Protein AF-A0A7C5SDS3-F1 (afdb_monomer_lite)

Foldseek 3Di:
DPPVALFWDWDDDDFWIKIKGKHWDPDFDPDPAAQEFEWEDEWVVQVPDQDDDDVSGDDDDDPVRVVLSVVQCVVVRVVDDPPNGTNMYMYIYTPHDPPPDDCSVVSNVRSVRRVVSGD

Structure (mmCIF, N/CA/C/O backbone):
data_AF-A0A7C5SDS3-F1
#
_entry.id   AF-A0A7C5SDS3-F1
#
loop_
_atom_site.group_PDB
_atom_site.id
_atom_site.type_symbol
_atom_site.label_atom_id
_atom_site.label_alt_id
_atom_site.label_comp_id
_atom_site.label_asym_id
_atom_site.label_entity_id
_atom_site.label_seq_id
_atom_site.pdbx_PDB_ins_code
_atom_site.Cartn_x
_atom_site.Cartn_y
_atom_site.Cartn_z
_atom_site.occupancy
_atom_site.B_iso_or_equiv
_atom_site.auth_seq_id
_atom_site.auth_comp_id
_atom_site.auth_asym_id
_atom_site.auth_atom_id
_atom_site.pdbx_PDB_model_num
ATOM 1 N N . MET A 1 1 ? -13.277 6.550 -6.028 1.00 84.12 1 MET A N 1
ATOM 2 C CA . MET A 1 1 ? -12.476 7.738 -5.631 1.00 84.12 1 MET A CA 1
ATOM 3 C C . MET A 1 1 ? -11.184 7.737 -6.446 1.00 84.12 1 MET A C 1
ATOM 5 O O . MET A 1 1 ? -10.975 6.758 -7.142 1.00 84.12 1 MET A O 1
ATOM 9 N N . ALA A 1 2 ? -10.374 8.805 -6.411 1.00 94.31 2 ALA A N 1
ATOM 10 C CA . ALA A 1 2 ? -9.062 8.865 -7.084 1.00 94.31 2 ALA A CA 1
ATOM 11 C C . ALA A 1 2 ? -9.071 8.510 -8.592 1.00 94.31 2 ALA A C 1
ATOM 13 O O . ALA A 1 2 ? -8.246 7.741 -9.060 1.00 94.31 2 ALA A O 1
ATOM 14 N N . ARG A 1 3 ? -9.994 9.100 -9.368 1.00 94.25 3 ARG A N 1
ATOM 15 C CA . ARG A 1 3 ? -10.203 8.797 -10.806 1.00 94.25 3 ARG A CA 1
ATOM 16 C C . ARG A 1 3 ? -9.030 9.148 -11.739 1.00 94.25 3 ARG A C 1
ATOM 18 O O . ARG A 1 3 ? -9.141 8.926 -12.934 1.00 94.25 3 ARG A O 1
ATOM 25 N N . GLN A 1 4 ? -7.981 9.776 -11.216 1.00 95.69 4 GLN A N 1
ATOM 26 C CA . GLN A 1 4 ? -6.782 10.141 -11.977 1.00 95.69 4 GLN A CA 1
ATOM 27 C C . GLN A 1 4 ? -5.639 9.134 -11.811 1.00 95.69 4 GLN A C 1
ATOM 29 O O . GLN A 1 4 ? -4.643 9.259 -12.510 1.00 95.69 4 GLN A O 1
ATOM 34 N N . ALA A 1 5 ? -5.759 8.177 -10.887 1.00 97.00 5 ALA A N 1
ATOM 35 C CA . ALA A 1 5 ? -4.838 7.050 -10.830 1.00 97.00 5 ALA A CA 1
ATOM 36 C C . ALA A 1 5 ? -5.259 6.003 -11.869 1.00 97.00 5 ALA A C 1
ATOM 38 O O . ALA A 1 5 ? -6.460 5.795 -12.056 1.00 97.00 5 ALA A O 1
ATOM 39 N N . SER A 1 6 ? -4.287 5.333 -12.487 1.00 96.75 6 SER A N 1
ATOM 40 C CA . SER A 1 6 ? -4.501 4.230 -13.427 1.00 96.75 6 SER A CA 1
ATOM 41 C C . SER A 1 6 ? -5.320 3.115 -12.782 1.00 96.75 6 SER A C 1
ATOM 43 O O . SER A 1 6 ? -6.271 2.625 -13.373 1.00 96.75 6 SER A O 1
ATOM 45 N N . GLY A 1 7 ? -5.019 2.762 -11.529 1.00 97.38 7 GLY A N 1
ATOM 46 C CA . GLY A 1 7 ? -5.819 1.826 -10.744 1.00 97.38 7 GLY A CA 1
ATOM 47 C C . GLY A 1 7 ? -6.233 2.429 -9.409 1.00 97.38 7 GLY A C 1
ATOM 48 O O . GLY A 1 7 ? -5.399 2.949 -8.669 1.00 97.38 7 GLY A O 1
ATOM 49 N N . ALA A 1 8 ? -7.515 2.352 -9.052 1.00 97.81 8 ALA A N 1
ATOM 50 C CA . ALA A 1 8 ? -7.983 2.800 -7.743 1.00 97.81 8 ALA A CA 1
ATOM 51 C C . ALA A 1 8 ? -9.227 2.049 -7.276 1.00 97.81 8 ALA A C 1
ATOM 53 O O . ALA A 1 8 ? -10.191 1.880 -8.023 1.00 97.81 8 ALA A O 1
ATOM 54 N N . LEU A 1 9 ? -9.254 1.687 -5.995 1.00 98.12 9 LEU A N 1
ATOM 55 C CA . LEU A 1 9 ? -10.436 1.120 -5.352 1.00 98.12 9 LEU A CA 1
ATOM 56 C C . LEU A 1 9 ? -10.491 1.427 -3.860 1.00 98.12 9 LEU A C 1
ATOM 58 O O . LEU A 1 9 ? -9.485 1.689 -3.205 1.00 98.12 9 LEU A O 1
ATOM 62 N N . THR A 1 10 ? -11.696 1.347 -3.309 1.00 98.00 10 THR A N 1
ATOM 63 C CA . THR A 1 10 ? -11.920 1.376 -1.865 1.00 98.00 10 THR A CA 1
ATOM 64 C C . THR A 1 10 ? -12.402 0.000 -1.435 1.00 98.00 10 THR A C 1
ATOM 66 O O . THR A 1 10 ? -13.434 -0.464 -1.912 1.00 98.00 10 THR A O 1
ATOM 69 N N . ILE A 1 11 ? -11.659 -0.644 -0.539 1.00 97.88 11 ILE A N 1
ATOM 70 C CA . ILE A 1 11 ? -11.991 -1.958 0.012 1.00 97.88 11 ILE A CA 1
ATOM 71 C C . ILE A 1 11 ? -12.446 -1.803 1.465 1.00 97.88 11 ILE A C 1
ATOM 73 O O . ILE A 1 11 ? -11.938 -0.955 2.204 1.00 97.88 11 ILE A O 1
ATOM 77 N N . ARG A 1 12 ? -13.437 -2.601 1.871 1.00 97.56 12 ARG A N 1
ATOM 78 C CA . ARG A 1 12 ? -14.065 -2.514 3.192 1.00 97.56 12 ARG A CA 1
ATOM 79 C C . ARG A 1 12 ? -14.320 -3.897 3.777 1.00 97.56 12 ARG A C 1
ATOM 81 O O . ARG A 1 12 ? -14.835 -4.771 3.087 1.00 97.56 12 ARG A O 1
ATOM 88 N N . GLN A 1 13 ? -14.041 -4.043 5.069 1.00 97.75 13 GLN A N 1
ATOM 89 C CA . GLN A 1 13 ? -14.467 -5.176 5.889 1.00 97.75 13 GLN A CA 1
ATOM 90 C C . GLN A 1 13 ? -14.945 -4.653 7.245 1.00 97.75 13 GLN A C 1
ATOM 92 O O . GLN A 1 13 ? -14.193 -3.987 7.956 1.00 97.75 13 GLN A O 1
ATOM 97 N N . GLY A 1 14 ? -16.205 -4.930 7.593 1.00 96.31 14 GLY A N 1
ATOM 98 C CA . GLY A 1 14 ? -16.841 -4.281 8.742 1.00 96.31 14 GLY A CA 1
ATOM 99 C C . GLY A 1 14 ? -16.824 -2.761 8.570 1.00 96.31 14 GLY A C 1
ATOM 100 O O . GLY A 1 14 ? -17.229 -2.266 7.518 1.00 96.31 14 GLY A O 1
ATOM 101 N N . ASP A 1 15 ? -16.301 -2.034 9.556 1.00 96.06 15 ASP A N 1
ATOM 102 C CA . ASP A 1 15 ? -16.115 -0.575 9.475 1.00 96.06 15 ASP A CA 1
ATOM 103 C C . ASP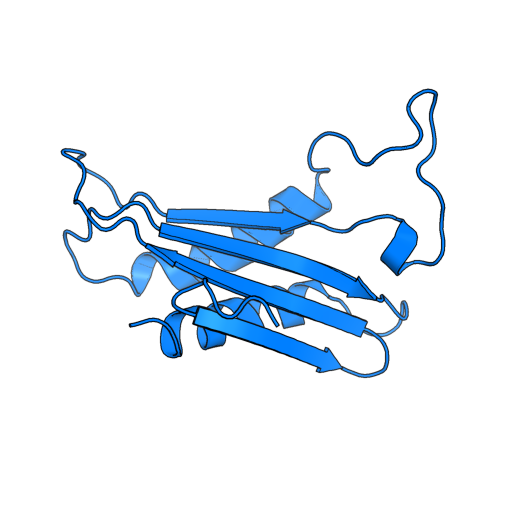 A 1 15 ? -14.657 -0.169 9.204 1.00 96.06 15 ASP A C 1
ATOM 105 O O . ASP A 1 15 ? -14.325 1.019 9.200 1.00 96.06 15 ASP A O 1
ATOM 109 N N . THR A 1 16 ? -13.788 -1.142 8.912 1.00 97.88 16 THR A N 1
ATOM 110 C CA . THR A 1 16 ? -12.428 -0.883 8.433 1.00 97.88 16 THR A CA 1
ATOM 111 C C . THR A 1 16 ? -12.441 -0.658 6.921 1.00 97.88 16 THR A C 1
ATOM 113 O O . THR A 1 16 ? -12.938 -1.490 6.159 1.00 97.88 16 THR A O 1
ATOM 116 N N . VAL A 1 17 ? -11.906 0.483 6.482 1.00 98.00 17 VAL A N 1
ATOM 117 C CA . VAL A 1 17 ? -11.944 0.954 5.091 1.00 98.00 17 VAL A CA 1
ATOM 118 C C . VAL A 1 17 ? -10.553 1.403 4.665 1.00 98.00 17 VAL A C 1
ATOM 120 O O . VAL A 1 17 ? -9.933 2.223 5.344 1.00 98.00 17 VAL A O 1
ATOM 123 N N . VAL A 1 18 ? -10.089 0.919 3.514 1.00 98.38 18 VAL A N 1
ATOM 124 C CA . VAL A 1 18 ? -8.795 1.287 2.927 1.00 98.38 18 VAL A CA 1
ATOM 125 C C . VAL A 1 18 ? -9.006 1.743 1.484 1.00 98.38 18 VAL A C 1
ATOM 127 O O . VAL A 1 18 ? -9.651 1.055 0.692 1.00 98.38 18 VAL A O 1
ATOM 130 N N . LEU A 1 19 ? -8.479 2.916 1.137 1.00 98.50 19 LEU A N 1
ATOM 131 C CA . LEU A 1 19 ? -8.338 3.361 -0.247 1.00 98.50 19 LEU A CA 1
ATOM 132 C C . LEU A 1 19 ? -6.986 2.880 -0.759 1.00 98.50 19 LEU A C 1
ATOM 134 O O . LEU A 1 19 ? -5.967 3.201 -0.155 1.00 98.50 19 LEU A O 1
ATOM 138 N N . VAL A 1 20 ? -6.978 2.147 -1.868 1.00 98.56 20 VAL A N 1
ATOM 139 C CA . VAL A 1 20 ? -5.742 1.699 -2.506 1.00 98.56 20 VAL A CA 1
ATOM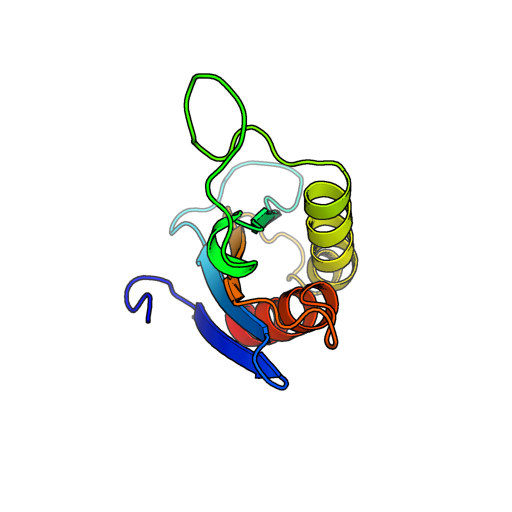 140 C C . VAL A 1 20 ? -5.679 2.222 -3.931 1.00 98.56 20 VAL A C 1
ATOM 142 O O . VAL A 1 20 ? -6.656 2.126 -4.676 1.00 98.56 20 VAL A O 1
ATOM 145 N N . THR A 1 21 ? -4.538 2.798 -4.293 1.00 98.56 21 THR A N 1
ATOM 146 C CA . THR A 1 21 ? -4.270 3.348 -5.624 1.00 98.56 21 THR A CA 1
ATOM 147 C C . THR A 1 21 ? -2.962 2.799 -6.171 1.00 98.56 21 THR A C 1
ATOM 149 O O . THR A 1 21 ? -2.005 2.657 -5.412 1.00 98.56 21 THR A O 1
ATOM 152 N N . ALA A 1 22 ? -2.913 2.551 -7.475 1.00 98.31 22 ALA A N 1
ATOM 153 C CA . ALA A 1 22 ? -1.734 2.149 -8.223 1.00 98.31 22 ALA A CA 1
ATOM 154 C C . ALA A 1 22 ? -1.524 3.105 -9.405 1.00 98.31 22 ALA A C 1
ATOM 156 O O . ALA A 1 22 ? -2.479 3.470 -10.094 1.00 98.31 22 ALA A O 1
ATOM 157 N N . GLN A 1 23 ? -0.276 3.512 -9.622 1.00 97.94 23 GLN A N 1
ATOM 158 C CA . GLN A 1 23 ? 0.118 4.369 -10.734 1.00 97.94 23 GLN A CA 1
ATOM 159 C C . GLN A 1 23 ? 1.504 3.975 -11.232 1.00 97.94 23 GLN A C 1
ATOM 161 O O . GLN A 1 23 ? 2.407 3.769 -10.423 1.00 97.94 23 GLN A O 1
ATOM 166 N N . ALA A 1 24 ? 1.683 3.954 -12.550 1.00 97.62 24 ALA A N 1
ATOM 167 C CA . ALA A 1 24 ? 2.995 3.905 -13.179 1.00 97.62 24 ALA A CA 1
ATOM 168 C C . ALA A 1 24 ? 3.339 5.253 -13.835 1.00 97.62 24 ALA A C 1
ATOM 170 O O . ALA A 1 24 ? 2.459 6.011 -14.257 1.00 97.62 24 ALA A O 1
ATOM 171 N N . ALA A 1 25 ? 4.628 5.570 -13.911 1.00 97.06 25 ALA A N 1
ATOM 172 C CA . ALA A 1 25 ? 5.124 6.671 -14.721 1.00 97.06 25 ALA A CA 1
ATOM 173 C C . ALA A 1 25 ? 4.959 6.360 -16.217 1.00 97.06 25 ALA A C 1
ATOM 175 O O . ALA A 1 25 ? 5.098 5.2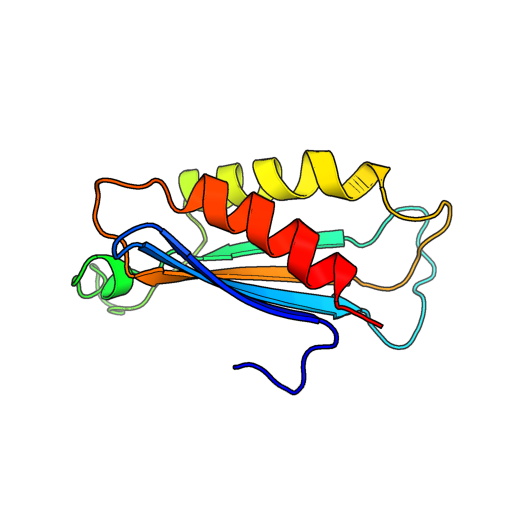18 -16.643 1.00 97.06 25 ALA A O 1
ATOM 176 N N . ASN A 1 26 ? 4.761 7.396 -17.033 1.00 95.44 26 ASN A N 1
ATOM 177 C CA . ASN A 1 26 ? 4.602 7.248 -18.488 1.00 95.44 26 ASN A CA 1
ATOM 178 C C . ASN A 1 26 ? 5.920 6.945 -19.226 1.00 95.44 26 ASN A C 1
ATOM 180 O O . ASN A 1 26 ? 5.913 6.663 -20.421 1.00 95.44 26 ASN A O 1
ATOM 184 N N . SER A 1 27 ? 7.060 7.052 -18.542 1.00 96.06 27 SER A N 1
ATOM 185 C CA . SER A 1 27 ? 8.393 6.857 -19.112 1.00 96.06 27 SER A CA 1
ATOM 186 C C . SER A 1 27 ? 9.207 5.897 -18.255 1.00 96.06 27 SER A C 1
ATOM 188 O O . SER A 1 27 ? 9.258 6.049 -17.031 1.00 96.06 27 SER A O 1
ATOM 190 N N . ALA A 1 28 ? 9.880 4.949 -18.905 1.00 95.69 28 ALA A N 1
ATOM 191 C CA . ALA A 1 28 ? 10.806 4.039 -18.250 1.00 95.69 28 ALA A CA 1
ATOM 192 C C . ALA A 1 28 ? 12.036 4.788 -17.713 1.00 95.69 28 ALA A C 1
ATOM 194 O O . ALA A 1 28 ? 12.456 5.810 -18.264 1.00 95.69 28 ALA A O 1
ATOM 195 N N . ARG A 1 29 ? 12.624 4.268 -16.636 1.00 94.69 29 ARG A N 1
ATOM 196 C CA . ARG A 1 29 ? 13.896 4.734 -16.078 1.00 94.69 29 ARG A CA 1
ATOM 197 C C . ARG A 1 29 ? 15.023 3.803 -16.503 1.00 94.69 29 ARG A C 1
ATOM 199 O O . ARG A 1 29 ? 14.828 2.599 -16.608 1.00 94.69 29 ARG A O 1
ATOM 206 N N . ASP A 1 30 ? 16.214 4.358 -16.681 1.00 95.06 30 ASP A N 1
ATOM 207 C CA . ASP A 1 30 ? 17.425 3.576 -16.928 1.00 95.06 30 ASP A CA 1
ATOM 208 C C . ASP A 1 30 ? 18.019 3.094 -15.594 1.00 95.06 30 ASP A C 1
ATOM 210 O O . ASP A 1 30 ? 18.874 3.747 -14.995 1.00 95.06 30 ASP A O 1
ATOM 214 N N . ILE A 1 31 ? 17.461 2.005 -15.058 1.00 95.06 31 ILE A N 1
ATOM 215 C CA . ILE A 1 31 ? 17.872 1.402 -13.785 1.00 95.06 31 ILE A CA 1
ATOM 216 C C . ILE A 1 31 ? 17.822 -0.132 -13.864 1.00 95.06 31 ILE A C 1
ATOM 218 O O . ILE A 1 31 ? 16.933 -0.689 -14.505 1.00 95.06 31 ILE A O 1
ATOM 222 N N . PRO A 1 32 ? 18.726 -0.848 -13.170 1.00 94.06 32 PRO A N 1
ATOM 223 C CA . PRO A 1 32 ? 18.839 -2.304 -13.279 1.00 94.06 32 PRO A CA 1
ATOM 224 C C . PRO A 1 32 ? 17.906 -3.074 -12.323 1.00 94.06 32 PRO A C 1
ATOM 226 O O . PRO A 1 32 ? 18.178 -4.226 -11.992 1.00 94.06 32 PRO A O 1
ATOM 229 N N . PHE A 1 33 ? 16.846 -2.448 -11.802 1.00 94.75 33 PHE A N 1
ATOM 230 C CA . PHE A 1 33 ? 15.936 -3.063 -10.829 1.00 94.75 33 PHE A CA 1
ATOM 231 C C . PHE A 1 33 ? 14.507 -2.539 -10.982 1.00 94.75 33 PHE A C 1
ATOM 233 O O . PHE A 1 33 ? 14.308 -1.440 -11.487 1.00 94.75 33 PHE A O 1
ATOM 240 N N . LEU A 1 34 ? 13.524 -3.293 -10.476 1.00 96.69 34 LEU A N 1
ATOM 241 C CA . LEU A 1 34 ? 12.114 -2.890 -10.450 1.00 96.69 34 LEU A CA 1
ATOM 242 C C . LEU A 1 34 ? 11.895 -1.663 -9.533 1.00 96.69 34 LEU A C 1
ATOM 244 O O . LEU A 1 34 ? 11.971 -1.822 -8.303 1.00 96.69 34 LEU A O 1
ATOM 248 N N . PRO A 1 35 ? 11.532 -0.478 -10.066 1.00 97.25 35 PRO A N 1
ATOM 249 C CA . PRO A 1 35 ? 11.228 0.711 -9.267 1.00 97.25 35 PRO A CA 1
ATOM 250 C C . PRO A 1 35 ? 9.801 0.672 -8.703 1.00 97.25 35 PRO A C 1
ATOM 252 O O . PRO A 1 35 ? 8.971 1.525 -9.011 1.00 97.25 35 PRO A O 1
ATOM 255 N N . LEU A 1 36 ? 9.511 -0.341 -7.889 1.00 97.88 36 LEU A N 1
ATOM 256 C CA . LEU A 1 36 ? 8.254 -0.456 -7.155 1.00 97.88 36 LEU A CA 1
ATOM 257 C C . LEU A 1 36 ? 8.401 0.175 -5.769 1.00 97.88 36 LEU A C 1
ATOM 259 O O . LEU A 1 36 ? 9.246 -0.262 -4.980 1.00 97.88 36 LEU A O 1
ATOM 263 N N . THR A 1 37 ? 7.537 1.146 -5.482 1.00 98.25 37 THR A N 1
ATOM 264 C CA . THR A 1 37 ? 7.370 1.777 -4.171 1.00 98.25 37 THR A CA 1
ATOM 265 C C . THR A 1 37 ? 5.987 1.438 -3.633 1.00 98.25 37 THR A C 1
ATOM 267 O O . THR A 1 37 ? 4.976 1.712 -4.278 1.00 98.25 37 THR A O 1
ATOM 270 N N . VAL A 1 38 ? 5.935 0.871 -2.430 1.00 98.50 38 VAL A N 1
ATOM 271 C CA . VAL A 1 38 ? 4.679 0.622 -1.718 1.00 98.50 38 VAL A CA 1
ATOM 272 C C . VAL A 1 38 ? 4.644 1.466 -0.456 1.00 98.50 38 VAL A C 1
ATOM 274 O O . VAL A 1 38 ? 5.551 1.402 0.372 1.00 98.50 38 VAL A O 1
ATOM 277 N N . GLU A 1 39 ? 3.574 2.233 -0.298 1.00 98.25 39 GLU A N 1
ATOM 278 C CA . GLU A 1 39 ? 3.316 3.054 0.874 1.00 98.25 39 GLU A CA 1
ATOM 279 C C . GLU A 1 39 ? 2.032 2.596 1.552 1.00 98.25 39 GLU A C 1
ATOM 281 O O . GLU A 1 39 ? 0.986 2.451 0.922 1.00 98.25 39 GLU A O 1
ATOM 286 N N . TYR A 1 40 ? 2.102 2.404 2.863 1.00 98.31 40 TYR A N 1
ATOM 287 C CA . TYR A 1 40 ? 0.934 2.195 3.702 1.00 98.31 40 TYR A CA 1
ATOM 288 C C . TYR A 1 40 ? 0.868 3.329 4.719 1.00 98.31 40 TYR A C 1
ATOM 290 O O . TYR A 1 40 ? 1.861 3.625 5.390 1.00 98.31 40 TYR A O 1
ATOM 298 N N . ARG A 1 41 ? -0.292 3.979 4.815 1.00 97.19 41 ARG A N 1
ATOM 299 C CA . ARG A 1 41 ? -0.521 5.119 5.703 1.00 97.19 41 ARG A CA 1
ATOM 300 C C . ARG A 1 41 ? -1.749 4.899 6.560 1.00 97.19 41 ARG A C 1
ATOM 302 O O . ARG A 1 41 ? -2.854 4.717 6.049 1.00 97.19 41 ARG A O 1
ATOM 309 N N . GLU A 1 42 ? -1.554 4.986 7.869 1.00 94.38 42 GLU A N 1
ATOM 310 C CA . GLU A 1 42 ? -2.615 4.860 8.863 1.00 94.38 42 GLU A CA 1
ATOM 311 C C . GLU A 1 42 ? -2.741 6.165 9.646 1.00 94.38 42 GLU A C 1
ATOM 313 O O . GLU A 1 42 ? -2.050 6.408 10.637 1.00 94.38 42 GLU A O 1
ATOM 318 N N . ASN A 1 43 ? -3.631 7.036 9.169 1.00 92.62 43 ASN A N 1
ATOM 319 C CA . ASN A 1 43 ? -3.855 8.326 9.805 1.00 92.62 43 ASN A CA 1
ATOM 320 C C . ASN A 1 43 ? -4.651 8.172 11.103 1.00 92.62 43 ASN A C 1
ATOM 322 O O . ASN A 1 43 ? -5.548 7.333 11.207 1.00 92.62 43 ASN A O 1
ATOM 326 N N . MET A 1 44 ? -4.377 9.023 12.096 1.00 93.19 44 MET A N 1
ATOM 327 C CA . MET A 1 44 ? -5.004 8.885 13.417 1.00 93.19 44 MET A CA 1
ATOM 328 C C . MET A 1 44 ? -6.520 9.104 13.375 1.00 93.19 44 MET A C 1
ATOM 330 O O . MET A 1 44 ? -7.247 8.533 14.199 1.00 93.19 44 MET A O 1
ATOM 334 N N . TYR A 1 45 ? -7.009 9.861 12.386 1.00 94.88 45 TYR A N 1
ATOM 335 C CA . TYR A 1 45 ? -8.443 10.052 12.182 1.00 94.88 45 TYR A CA 1
ATOM 336 C C . TYR A 1 45 ? -9.175 8.734 11.910 1.00 94.88 45 TYR A C 1
ATOM 338 O O . TYR A 1 45 ? -10.338 8.617 12.286 1.00 94.88 45 TYR A O 1
ATOM 346 N N . ALA A 1 46 ? -8.511 7.726 11.328 1.00 94.81 46 ALA A N 1
ATOM 347 C CA .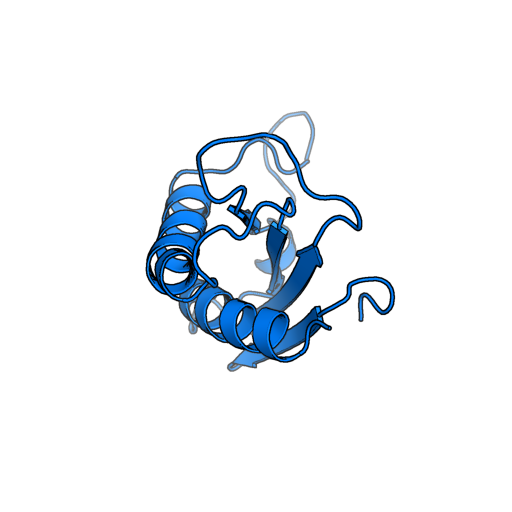 ALA A 1 46 ? -9.133 6.436 11.033 1.00 94.81 46 ALA A CA 1
ATOM 348 C C . ALA A 1 46 ? -9.569 5.713 12.316 1.00 94.81 46 ALA A C 1
ATOM 350 O O . ALA A 1 46 ? -10.536 4.958 12.311 1.00 94.81 46 ALA A O 1
ATOM 351 N N . GLY A 1 47 ? -8.883 5.985 13.432 1.00 94.00 47 GLY A N 1
ATOM 352 C CA . GLY A 1 47 ? -9.244 5.522 14.771 1.00 94.00 47 GLY A CA 1
ATOM 353 C C . GLY A 1 47 ? -9.983 6.562 15.622 1.00 94.00 47 GLY A C 1
ATOM 354 O O . GLY A 1 47 ? -10.068 6.374 16.839 1.00 94.00 47 GLY A O 1
ATOM 355 N N . GLY A 1 48 ? -10.452 7.665 15.023 1.00 93.19 48 GLY A N 1
ATOM 356 C CA . GLY A 1 48 ? -11.160 8.752 15.707 1.00 93.19 48 GLY A CA 1
ATOM 357 C C . GLY A 1 48 ? -10.278 9.599 16.629 1.00 93.19 48 GLY A C 1
ATOM 358 O O . GLY A 1 48 ? -10.761 10.110 17.639 1.00 93.19 48 GLY A O 1
ATOM 359 N N . LYS A 1 49 ? -8.975 9.714 16.339 1.00 92.75 49 LYS A N 1
ATOM 360 C CA . LYS A 1 49 ? -8.009 10.446 17.171 1.00 92.75 49 LYS A CA 1
ATOM 361 C C . LYS A 1 49 ? -7.350 11.585 16.397 1.00 92.75 49 LYS A C 1
ATOM 363 O O . LYS A 1 49 ? -7.044 11.456 15.218 1.00 92.75 49 LYS A O 1
ATOM 368 N N . ILE A 1 50 ? -7.080 12.691 17.088 1.00 92.81 50 ILE A N 1
ATOM 369 C CA . ILE A 1 50 ? -6.235 13.775 16.567 1.00 92.81 50 ILE A CA 1
ATOM 370 C C . ILE A 1 50 ? -4.768 13.408 16.835 1.00 92.81 50 ILE A C 1
ATOM 372 O O . ILE A 1 50 ? -4.469 12.972 17.953 1.00 92.81 50 ILE A O 1
ATOM 376 N N . PRO A 1 51 ? -3.847 13.604 15.872 1.00 91.31 51 PRO A N 1
ATOM 377 C CA . PRO A 1 51 ? -2.432 13.350 16.091 1.00 91.31 51 PRO A CA 1
ATOM 378 C C . PRO A 1 51 ? -1.874 14.045 17.338 1.00 91.31 51 PRO A C 1
ATOM 380 O O . PRO A 1 51 ? -2.135 15.221 17.607 1.00 91.31 51 PRO A O 1
ATOM 383 N N . GLY A 1 52 ? -1.090 13.296 18.115 1.00 86.00 52 GLY A N 1
ATOM 384 C CA . GLY A 1 52 ? -0.354 13.825 19.262 1.00 86.00 52 GLY A CA 1
ATOM 385 C C . GLY A 1 52 ? 0.762 14.802 18.860 1.00 86.00 52 GLY A C 1
ATOM 386 O O . GLY A 1 52 ? 0.998 15.071 17.685 1.00 86.00 52 GLY A O 1
ATOM 387 N N . GLY A 1 53 ? 1.480 15.337 19.850 1.00 84.12 53 GLY A N 1
ATOM 388 C CA . GLY A 1 53 ? 2.624 16.230 19.622 1.00 84.12 53 GLY A CA 1
ATOM 389 C C . GLY A 1 53 ? 2.255 17.682 19.290 1.00 84.12 53 GLY A C 1
ATOM 390 O O . GLY A 1 53 ? 1.086 18.071 19.355 1.00 84.12 53 GLY A O 1
ATOM 391 N N . PHE A 1 54 ? 3.281 18.485 18.982 1.00 88.44 54 PHE A N 1
ATOM 392 C CA . PHE A 1 54 ? 3.164 19.928 18.728 1.00 88.44 54 PHE A CA 1
ATOM 393 C C . PHE A 1 54 ? 2.478 20.234 17.390 1.00 88.44 54 PHE A C 1
ATOM 395 O O . PHE A 1 54 ? 1.564 21.046 17.337 1.00 88.44 54 PHE A O 1
ATOM 402 N N . PHE A 1 55 ? 2.870 19.529 16.323 1.00 88.69 55 PHE A N 1
ATOM 403 C CA . PHE A 1 55 ? 2.392 19.794 14.961 1.00 88.69 55 PHE A CA 1
ATOM 404 C C . PHE A 1 55 ? 0.986 19.258 14.655 1.00 88.69 55 PHE A C 1
ATOM 406 O O . PHE A 1 55 ? 0.427 19.626 13.627 1.00 88.69 55 PHE A O 1
ATOM 413 N N . LYS A 1 56 ? 0.421 18.385 15.508 1.00 90.31 56 LYS A N 1
ATOM 414 C CA . LYS A 1 56 ? -0.922 17.791 15.332 1.00 90.31 56 LYS A CA 1
ATOM 415 C C . LYS A 1 56 ? -1.157 17.171 13.943 1.00 90.31 56 LYS A C 1
ATOM 417 O O . LYS A 1 56 ? -2.266 17.213 13.419 1.00 90.31 56 LYS A O 1
ATOM 422 N N . ARG A 1 57 ? -0.116 16.566 13.362 1.00 90.00 57 ARG A N 1
ATOM 423 C CA . ARG A 1 57 ? -0.134 15.938 12.034 1.00 90.00 57 ARG A CA 1
ATOM 424 C C . ARG A 1 57 ? 0.625 14.617 12.046 1.00 90.00 57 ARG A C 1
ATOM 426 O O . ARG A 1 57 ? 1.580 14.462 12.809 1.00 90.00 57 ARG A O 1
ATOM 433 N N . GLU A 1 58 ? 0.223 13.681 11.195 1.00 88.12 58 GLU A N 1
ATOM 434 C CA . GLU A 1 58 ? 0.958 12.444 10.957 1.00 88.12 58 GLU A CA 1
ATOM 435 C C . GLU A 1 58 ? 2.365 12.737 10.425 1.00 88.12 58 GLU A C 1
ATOM 437 O O . GLU A 1 58 ? 2.550 13.484 9.462 1.00 88.12 58 GLU A O 1
ATOM 442 N N . GLY A 1 59 ? 3.362 12.148 11.082 1.00 88.94 59 GLY A N 1
ATOM 443 C CA . GLY A 1 59 ? 4.769 12.291 10.731 1.00 88.94 59 GLY A CA 1
ATOM 444 C C . GLY A 1 59 ? 5.271 11.145 9.859 1.00 88.94 59 GLY A C 1
ATOM 445 O O . GLY A 1 59 ? 4.545 10.597 9.028 1.00 88.94 59 GLY A O 1
ATOM 446 N N . ARG A 1 60 ? 6.536 10.776 10.076 1.00 91.88 60 ARG A N 1
ATOM 447 C CA . ARG A 1 60 ? 7.182 9.648 9.394 1.00 91.88 60 ARG A CA 1
ATOM 448 C C . ARG A 1 60 ? 6.417 8.337 9.633 1.00 91.88 60 ARG A C 1
ATOM 450 O O . ARG A 1 60 ? 5.848 8.189 10.718 1.00 91.88 60 ARG A O 1
ATOM 457 N N . PRO A 1 61 ? 6.435 7.401 8.667 1.00 93.88 61 PRO A N 1
ATOM 458 C CA . PRO A 1 61 ? 5.884 6.070 8.865 1.00 93.88 61 PRO A CA 1
ATOM 459 C C . PRO A 1 61 ? 6.446 5.401 10.115 1.00 93.88 61 PRO A C 1
ATOM 461 O O . PRO A 1 61 ? 7.655 5.429 10.353 1.00 93.88 61 PRO A O 1
ATOM 464 N N . ASN A 1 62 ? 5.563 4.824 10.922 1.00 93.56 62 ASN A N 1
ATOM 465 C CA . ASN A 1 62 ? 5.958 4.023 12.071 1.00 93.56 62 ASN A CA 1
ATOM 466 C C . ASN A 1 62 ? 6.356 2.596 11.641 1.00 93.56 62 ASN A C 1
ATOM 468 O O . ASN A 1 62 ? 6.311 2.231 10.461 1.00 93.56 62 ASN A O 1
ATOM 472 N N . GLU A 1 63 ? 6.772 1.778 12.609 1.00 96.75 63 GLU A N 1
ATOM 473 C CA . GLU A 1 63 ? 7.206 0.404 12.346 1.00 96.75 63 GLU A CA 1
ATOM 474 C C . GLU A 1 63 ? 6.096 -0.445 11.717 1.00 96.75 63 GLU A C 1
ATOM 476 O O . GLU A 1 63 ? 6.347 -1.118 10.720 1.00 96.75 63 GLU A O 1
ATOM 481 N N . LYS A 1 64 ? 4.859 -0.358 12.229 1.00 94.69 64 LYS A N 1
ATOM 482 C CA . LYS A 1 64 ? 3.712 -1.084 11.667 1.00 94.69 64 LYS A CA 1
ATOM 483 C C . LYS A 1 64 ? 3.485 -0.689 10.211 1.00 94.69 64 LYS A C 1
ATOM 485 O O . LYS A 1 64 ? 3.408 -1.560 9.356 1.00 94.69 64 LYS A O 1
ATOM 490 N N . GLU A 1 65 ? 3.445 0.609 9.917 1.00 97.25 65 GLU A N 1
ATOM 491 C CA . GLU A 1 65 ? 3.237 1.105 8.556 1.00 97.25 65 GLU A CA 1
ATOM 492 C C . GLU A 1 65 ? 4.328 0.607 7.598 1.00 97.25 65 GLU A C 1
ATOM 494 O O . GLU A 1 65 ? 4.038 0.155 6.490 1.00 97.25 65 GLU A O 1
ATOM 499 N N . THR A 1 66 ? 5.581 0.609 8.056 1.00 97.81 66 THR A N 1
ATOM 500 C CA . THR A 1 66 ? 6.721 0.089 7.290 1.00 97.81 66 THR A CA 1
ATOM 501 C C . THR A 1 66 ? 6.614 -1.422 7.066 1.00 97.81 66 THR A C 1
ATOM 503 O O . THR A 1 66 ? 6.884 -1.912 5.968 1.00 97.81 66 THR A O 1
ATOM 506 N N . LEU A 1 67 ? 6.209 -2.187 8.083 1.00 98.06 67 LEU A N 1
ATOM 507 C CA . LEU A 1 67 ? 6.034 -3.635 7.976 1.00 98.06 67 LEU A CA 1
ATOM 508 C C . LEU A 1 67 ? 4.879 -3.998 7.038 1.00 98.06 67 LEU A C 1
ATOM 510 O O . LEU A 1 67 ? 5.049 -4.898 6.218 1.00 98.06 67 LEU A O 1
ATOM 514 N N . THR A 1 68 ? 3.756 -3.280 7.089 1.00 98.12 68 THR A N 1
ATOM 515 C CA . THR A 1 68 ? 2.607 -3.497 6.196 1.00 98.12 68 THR A CA 1
ATOM 516 C C . THR A 1 68 ? 2.941 -3.144 4.746 1.00 98.12 68 THR A C 1
ATOM 518 O O . THR A 1 68 ? 2.584 -3.889 3.828 1.00 98.12 68 THR A O 1
ATOM 521 N N . ALA A 1 69 ? 3.704 -2.070 4.522 1.00 98.31 69 ALA A N 1
ATOM 522 C CA . ALA A 1 69 ? 4.232 -1.746 3.200 1.00 98.31 69 ALA A CA 1
ATOM 523 C C . ALA A 1 69 ? 5.106 -2.888 2.650 1.00 98.31 69 ALA A C 1
ATOM 525 O O . ALA A 1 69 ? 4.892 -3.354 1.533 1.00 98.31 69 ALA A O 1
ATOM 526 N N . ARG A 1 70 ? 6.029 -3.430 3.461 1.00 98.25 70 ARG A N 1
ATOM 527 C CA . ARG A 1 70 ? 6.870 -4.576 3.064 1.00 98.25 70 ARG A CA 1
ATOM 528 C C . ARG A 1 70 ? 6.073 -5.864 2.865 1.00 98.25 70 ARG A C 1
ATOM 530 O O . ARG A 1 70 ? 6.401 -6.643 1.974 1.00 98.25 70 ARG A O 1
ATOM 537 N N . LEU A 1 71 ? 5.058 -6.109 3.692 1.00 97.88 71 LEU A N 1
ATOM 538 C CA . LEU A 1 71 ? 4.156 -7.256 3.564 1.00 97.88 71 LEU A CA 1
ATOM 539 C C . LEU A 1 71 ? 3.416 -7.231 2.225 1.00 97.88 71 LEU A C 1
ATOM 541 O O . LEU A 1 71 ? 3.194 -8.286 1.643 1.00 97.88 71 LEU A O 1
ATOM 545 N N . THR A 1 72 ? 3.082 -6.037 1.740 1.00 98.00 72 THR A N 1
ATOM 546 C CA . THR A 1 72 ? 2.414 -5.819 0.455 1.00 98.00 72 THR A CA 1
ATOM 547 C C . THR A 1 72 ? 3.397 -5.883 -0.718 1.00 98.00 72 THR A C 1
ATOM 549 O O . THR A 1 72 ? 3.114 -6.529 -1.719 1.00 98.00 72 THR A O 1
ATOM 552 N N . ASP A 1 73 ? 4.586 -5.288 -0.586 1.00 98.19 73 ASP A N 1
ATOM 553 C CA . ASP A 1 73 ? 5.616 -5.275 -1.636 1.00 98.19 73 ASP A CA 1
ATOM 554 C C . ASP A 1 73 ? 6.143 -6.675 -1.988 1.00 98.19 73 ASP A C 1
ATOM 556 O O . ASP A 1 73 ? 6.236 -7.032 -3.161 1.00 98.19 73 ASP A O 1
ATOM 560 N N . ARG A 1 74 ? 6.451 -7.493 -0.973 1.00 98.00 74 ARG A N 1
ATOM 561 C CA . ARG A 1 74 ? 7.060 -8.824 -1.143 1.00 98.00 74 ARG A CA 1
ATOM 562 C C . ARG A 1 74 ? 6.299 -9.753 -2.102 1.00 98.00 74 ARG A C 1
ATOM 564 O O . ARG A 1 74 ? 6.968 -10.356 -2.937 1.00 98.00 74 ARG A O 1
ATOM 571 N N . PRO A 1 75 ? 4.967 -9.930 -1.992 1.00 97.38 75 PRO A N 1
ATOM 572 C CA . PRO A 1 75 ? 4.213 -10.763 -2.924 1.00 97.38 75 PRO A CA 1
ATOM 573 C C . PRO A 1 75 ? 3.978 -10.096 -4.283 1.00 97.38 75 PRO A C 1
ATOM 575 O O . PRO A 1 75 ? 3.836 -10.814 -5.262 1.00 97.38 75 PRO A O 1
ATOM 578 N N . LEU A 1 76 ? 3.951 -8.761 -4.369 1.00 97.31 76 LEU A N 1
ATOM 579 C CA . LEU A 1 76 ? 3.703 -8.051 -5.630 1.00 97.31 76 LEU A CA 1
ATOM 580 C C . LEU A 1 76 ? 4.936 -8.009 -6.532 1.00 97.31 76 LEU A C 1
ATOM 582 O O . LEU A 1 76 ? 4.833 -8.269 -7.725 1.00 97.31 76 LEU A O 1
ATOM 586 N N . ARG A 1 77 ? 6.110 -7.717 -5.965 1.00 97.12 77 ARG A N 1
ATOM 587 C CA . ARG A 1 77 ? 7.382 -7.560 -6.685 1.00 97.12 77 ARG A CA 1
ATOM 588 C C . ARG A 1 77 ? 7.708 -8.687 -7.683 1.00 97.12 77 ARG A C 1
ATOM 590 O O . ARG A 1 77 ? 8.082 -8.350 -8.802 1.00 97.12 77 ARG A O 1
ATOM 597 N N . PRO A 1 78 ? 7.570 -9.986 -7.352 1.00 97.12 78 PRO A N 1
ATOM 598 C CA . PRO A 1 78 ? 7.854 -11.064 -8.302 1.00 97.12 78 PRO A CA 1
ATOM 599 C C . PRO A 1 78 ? 6.782 -11.256 -9.388 1.00 97.12 78 PRO A C 1
ATOM 601 O O . PRO A 1 78 ? 7.004 -12.047 -10.297 1.00 97.12 78 PRO A O 1
ATOM 604 N N . LEU A 1 79 ? 5.627 -10.589 -9.297 1.00 96.56 79 LEU A N 1
ATOM 605 C CA . LEU A 1 79 ? 4.547 -10.700 -10.285 1.00 96.56 79 LEU A CA 1
ATOM 606 C C . LEU A 1 79 ? 4.687 -9.696 -11.437 1.00 96.56 79 LEU A C 1
ATOM 608 O O . LEU A 1 79 ? 3.971 -9.810 -12.430 1.00 96.56 79 LEU A O 1
ATOM 612 N N . PHE A 1 80 ? 5.587 -8.715 -11.317 1.00 96.44 80 PHE A N 1
ATOM 613 C CA . PHE A 1 80 ? 5.859 -7.772 -12.398 1.00 96.44 80 PHE A CA 1
ATOM 614 C C . PHE A 1 80 ? 6.606 -8.460 -13.550 1.00 96.44 80 PHE A C 1
ATOM 616 O O . PHE A 1 80 ? 7.458 -9.315 -13.294 1.00 96.44 80 PHE A O 1
ATOM 623 N N . PRO A 1 81 ? 6.338 -8.067 -14.810 1.00 94.50 81 PRO A N 1
ATOM 624 C CA . PRO A 1 81 ? 7.101 -8.552 -15.953 1.00 94.50 81 PRO A CA 1
ATOM 625 C C . PRO A 1 81 ? 8.603 -8.300 -15.789 1.00 94.50 81 PRO A C 1
ATOM 627 O O . PRO A 1 81 ? 9.028 -7.271 -15.252 1.00 94.50 81 PRO A O 1
ATOM 630 N N . GLU A 1 82 ? 9.418 -9.227 -16.289 1.00 94.88 82 GLU A N 1
ATOM 631 C CA . GLU A 1 82 ? 10.869 -9.057 -16.308 1.00 94.88 82 GLU A CA 1
ATOM 632 C C . GLU A 1 82 ? 11.251 -7.801 -17.108 1.00 94.88 82 GLU A C 1
ATOM 634 O O . GLU A 1 82 ? 10.705 -7.535 -18.179 1.00 94.88 82 GLU A O 1
ATOM 639 N N . GLY A 1 83 ? 12.170 -6.998 -16.566 1.00 94.06 83 GLY A N 1
ATOM 640 C CA . GLY A 1 83 ? 12.593 -5.741 -17.187 1.00 94.06 83 GLY A CA 1
ATOM 641 C C . GLY A 1 83 ? 11.618 -4.569 -17.020 1.00 94.06 83 GLY A C 1
ATOM 642 O O . GLY A 1 83 ? 11.844 -3.519 -17.620 1.00 94.06 83 GLY A O 1
ATOM 643 N N . TRP A 1 84 ? 10.560 -4.695 -16.206 1.00 95.94 84 TRP A N 1
ATOM 644 C CA . TRP A 1 84 ? 9.680 -3.563 -15.904 1.00 95.94 84 TRP A CA 1
ATOM 645 C C . TRP A 1 84 ? 10.452 -2.419 -15.231 1.00 95.94 84 TRP A C 1
ATOM 647 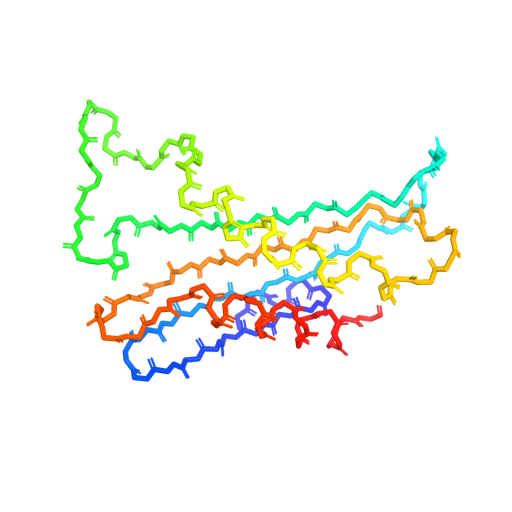O O . TRP A 1 84 ? 10.890 -2.523 -14.083 1.00 95.94 84 TRP A O 1
ATOM 657 N N . ALA A 1 85 ? 10.596 -1.309 -15.955 1.00 96.19 85 ALA A N 1
ATOM 658 C CA . ALA A 1 85 ? 11.422 -0.169 -15.559 1.00 96.19 85 ALA A CA 1
ATOM 659 C C . ALA A 1 85 ? 10.625 1.139 -15.394 1.00 96.19 85 ALA A C 1
ATOM 661 O O . ALA A 1 85 ? 11.205 2.222 -15.297 1.00 96.19 85 ALA A O 1
ATOM 662 N N . PHE A 1 86 ? 9.293 1.066 -15.359 1.00 97.12 86 PHE A N 1
ATOM 663 C CA . PHE A 1 86 ? 8.430 2.219 -15.104 1.00 97.12 86 PHE A CA 1
ATOM 664 C C . PHE A 1 86 ? 8.238 2.393 -13.601 1.00 97.12 86 PHE A C 1
ATOM 666 O O . PHE A 1 86 ? 7.812 1.461 -12.916 1.00 97.12 86 PHE A O 1
ATOM 673 N N . GLU A 1 87 ? 8.549 3.582 -13.079 1.00 97.62 87 GLU A N 1
ATOM 674 C CA . GLU A 1 87 ? 8.349 3.885 -11.658 1.00 97.62 87 GLU A CA 1
ATOM 675 C C . GLU A 1 87 ? 6.893 3.640 -11.280 1.00 97.62 87 GLU A C 1
ATOM 677 O O . GLU A 1 87 ? 5.997 4.279 -11.823 1.00 97.62 87 GLU A O 1
ATOM 682 N N . THR A 1 88 ? 6.671 2.672 -10.395 1.00 97.88 88 THR A N 1
ATOM 683 C CA . THR A 1 88 ? 5.340 2.202 -10.021 1.00 97.88 88 THR A CA 1
ATOM 684 C C . THR A 1 88 ? 5.128 2.453 -8.541 1.00 97.88 88 THR A C 1
ATOM 686 O O . THR A 1 88 ? 5.917 2.006 -7.707 1.00 97.88 88 THR A O 1
ATOM 689 N N . GLN A 1 89 ? 4.056 3.163 -8.210 1.00 98.38 89 GLN A N 1
ATOM 690 C CA . GLN A 1 89 ? 3.684 3.482 -6.841 1.00 98.38 89 GLN A CA 1
ATOM 691 C C . GLN A 1 89 ? 2.353 2.824 -6.495 1.00 98.38 89 GLN A C 1
ATOM 693 O O . GLN A 1 89 ? 1.371 2.958 -7.226 1.00 98.38 89 GLN A O 1
ATOM 698 N N . VAL A 1 90 ? 2.316 2.158 -5.344 1.00 98.56 90 VAL A N 1
ATOM 699 C CA . VAL A 1 90 ? 1.083 1.691 -4.713 1.00 98.56 90 VAL A CA 1
ATOM 700 C C . VAL A 1 90 ? 0.933 2.388 -3.370 1.00 98.56 90 VAL A C 1
ATOM 702 O O . VAL A 1 90 ? 1.818 2.293 -2.523 1.00 98.56 90 VAL A O 1
ATOM 705 N N . ILE A 1 91 ? -0.192 3.068 -3.158 1.00 98.50 91 ILE A N 1
ATOM 706 C CA . ILE A 1 91 ? -0.506 3.738 -1.891 1.00 98.50 91 ILE A CA 1
ATOM 707 C C . ILE A 1 91 ? -1.755 3.097 -1.298 1.00 98.50 91 ILE A C 1
ATOM 709 O O . ILE A 1 91 ? -2.815 3.116 -1.919 1.00 98.50 91 ILE A O 1
ATOM 713 N N . ALA A 1 92 ? -1.638 2.576 -0.079 1.00 98.44 92 ALA A N 1
ATOM 714 C CA . ALA A 1 92 ? -2.745 2.104 0.741 1.00 98.44 92 ALA A CA 1
ATOM 715 C C . ALA A 1 92 ? -2.985 3.079 1.901 1.00 98.44 92 ALA A C 1
ATOM 717 O O . ALA A 1 92 ? -2.169 3.204 2.814 1.00 98.44 92 ALA A O 1
ATOM 718 N N . LEU A 1 93 ? -4.120 3.772 1.870 1.00 98.12 93 LEU A N 1
ATOM 719 C CA . LEU A 1 93 ? -4.525 4.749 2.872 1.00 98.12 93 LEU A CA 1
ATOM 720 C C . LEU A 1 93 ? -5.692 4.209 3.700 1.00 98.12 93 LEU A C 1
ATOM 722 O O . LEU A 1 93 ? -6.793 4.014 3.180 1.00 98.12 93 LEU A O 1
ATOM 726 N N . VAL A 1 94 ? -5.476 4.019 5.000 1.00 97.81 94 VAL A N 1
ATOM 727 C CA . VAL A 1 94 ? -6.546 3.631 5.925 1.00 97.81 94 VAL A CA 1
ATOM 728 C C . VAL A 1 94 ? -7.441 4.834 6.193 1.00 97.81 94 VAL A C 1
ATOM 730 O O . VAL A 1 94 ? -7.009 5.832 6.770 1.00 97.81 94 VAL A O 1
ATOM 733 N N . LEU A 1 95 ? -8.700 4.730 5.773 1.00 97.19 95 LEU A N 1
ATOM 734 C CA . LEU A 1 95 ? -9.707 5.770 5.961 1.00 97.19 95 LEU A CA 1
ATOM 735 C C . LEU A 1 95 ? -10.486 5.593 7.271 1.00 97.19 95 LEU A C 1
ATOM 737 O O . LEU A 1 95 ? -10.911 6.574 7.872 1.00 97.19 95 LEU A O 1
ATOM 741 N N . SER A 1 96 ? -10.680 4.347 7.705 1.00 97.38 96 SER A N 1
ATOM 742 C CA . SER A 1 96 ? -11.426 3.995 8.917 1.00 97.38 96 SER A CA 1
ATOM 743 C C . SER A 1 96 ? -10.913 2.669 9.474 1.00 97.38 96 SER A C 1
ATOM 745 O O . SER A 1 96 ? -10.571 1.782 8.691 1.00 97.38 96 SER A O 1
ATOM 747 N N . ALA A 1 97 ? -10.855 2.529 10.800 1.00 96.12 97 ALA A N 1
ATOM 748 C CA . ALA A 1 97 ? -10.396 1.324 11.488 1.00 96.12 97 ALA A CA 1
ATOM 749 C C . ALA A 1 97 ? -11.299 0.988 12.689 1.00 96.12 97 ALA A C 1
ATOM 751 O O . ALA A 1 97 ? -11.386 1.742 13.660 1.00 96.12 97 ALA A O 1
ATOM 752 N N . ASP A 1 98 ? -11.928 -0.188 12.655 1.00 93.50 98 ASP A N 1
ATOM 753 C CA . ASP A 1 98 ? -12.937 -0.619 13.638 1.00 93.50 98 ASP A CA 1
ATOM 754 C C . ASP A 1 98 ? -12.379 -1.435 14.818 1.00 93.50 98 ASP A C 1
ATOM 756 O O . ASP A 1 98 ? -13.130 -1.900 15.678 1.00 93.50 98 ASP A O 1
ATOM 760 N N . ARG A 1 99 ? -11.049 -1.601 14.870 1.00 88.19 99 ARG A N 1
ATOM 761 C CA . ARG A 1 99 ? -10.277 -2.399 15.849 1.00 88.19 99 ARG A CA 1
ATOM 762 C C . ARG A 1 99 ? -10.578 -3.902 15.865 1.00 88.19 99 ARG A C 1
ATOM 764 O O . ARG A 1 99 ? -9.931 -4.618 16.626 1.00 88.19 99 ARG A O 1
ATOM 771 N N . LYS A 1 100 ? -11.529 -4.383 15.064 1.00 94.62 100 LYS A N 1
ATOM 772 C CA . LYS A 1 100 ? -11.879 -5.807 14.950 1.00 94.62 100 LYS A CA 1
ATOM 773 C C . LYS A 1 100 ? -11.221 -6.438 13.731 1.00 94.62 100 LYS A C 1
ATOM 775 O O . LYS A 1 100 ? -10.790 -7.584 13.797 1.00 94.62 100 LYS A O 1
ATOM 780 N N . HIS A 1 101 ? -11.124 -5.682 12.643 1.00 95.50 101 HIS A N 1
ATOM 781 C CA . HIS A 1 101 ? -10.532 -6.122 11.389 1.00 95.50 101 HIS A CA 1
ATOM 782 C C . HIS A 1 101 ? -9.184 -5.440 11.179 1.00 95.50 101 HIS A C 1
ATOM 784 O O . HIS A 1 101 ? -9.054 -4.229 11.359 1.00 95.50 101 HIS A O 1
ATOM 790 N N . ASN A 1 102 ? -8.167 -6.221 10.809 1.00 95.00 102 ASN A N 1
ATOM 791 C CA . ASN A 1 102 ? -6.842 -5.670 10.566 1.00 95.00 102 ASN A CA 1
ATOM 792 C C . ASN A 1 102 ? -6.784 -5.021 9.163 1.00 95.00 102 ASN A C 1
ATOM 794 O O . ASN A 1 102 ? -6.935 -5.743 8.172 1.00 95.00 102 ASN A O 1
ATOM 798 N N . PRO A 1 103 ? -6.533 -3.699 9.048 1.00 96.88 103 PRO A N 1
ATOM 799 C CA . PRO A 1 103 ? -6.389 -3.024 7.756 1.00 96.88 103 PRO A CA 1
ATOM 800 C C . PRO A 1 103 ? -5.238 -3.563 6.893 1.00 96.88 103 PRO A C 1
ATOM 802 O O . PRO A 1 103 ? -5.300 -3.420 5.674 1.00 96.88 103 PRO A O 1
ATOM 805 N N . ASP A 1 104 ? -4.235 -4.226 7.477 1.00 96.12 104 ASP A N 1
ATOM 806 C CA . ASP A 1 104 ? -3.086 -4.767 6.736 1.00 96.12 104 ASP A CA 1
ATOM 807 C C . ASP A 1 104 ? -3.522 -5.766 5.646 1.00 96.12 104 ASP A C 1
ATOM 809 O O . ASP A 1 104 ? -3.032 -5.733 4.517 1.00 96.12 104 ASP A O 1
ATOM 813 N N . VAL A 1 105 ? -4.499 -6.629 5.954 1.00 95.94 105 VAL A N 1
ATOM 814 C CA . VAL A 1 105 ? -5.019 -7.641 5.013 1.00 95.94 105 VAL A CA 1
ATOM 815 C C . VAL A 1 105 ? -5.763 -6.977 3.854 1.00 95.94 105 VAL A C 1
ATOM 817 O O . VAL A 1 105 ? -5.643 -7.393 2.698 1.00 95.94 105 VAL A O 1
ATOM 820 N N . LEU A 1 106 ? -6.504 -5.911 4.159 1.00 97.69 106 LEU A N 1
ATOM 821 C CA . LEU A 1 106 ? -7.210 -5.118 3.161 1.00 97.69 106 LEU A CA 1
ATOM 822 C C . LEU A 1 106 ? -6.239 -4.345 2.269 1.00 97.69 106 LEU A C 1
ATOM 824 O O . LEU A 1 106 ? -6.485 -4.251 1.072 1.00 97.69 106 LEU A O 1
ATOM 828 N N . ALA A 1 107 ? -5.131 -3.842 2.817 1.00 97.69 107 ALA A N 1
ATOM 829 C CA . ALA A 1 107 ? -4.095 -3.171 2.042 1.00 97.69 107 ALA A CA 1
ATOM 830 C C . ALA A 1 107 ? -3.447 -4.117 1.022 1.00 97.69 107 ALA A C 1
ATOM 832 O O . ALA A 1 107 ? -3.391 -3.779 -0.158 1.00 97.69 107 ALA A O 1
ATOM 833 N N . VAL A 1 108 ? -3.049 -5.324 1.441 1.00 97.75 108 VAL A N 1
ATOM 834 C CA . VAL A 1 108 ? -2.461 -6.333 0.538 1.00 97.75 108 VAL A CA 1
ATOM 835 C C . VAL A 1 108 ? -3.448 -6.727 -0.563 1.00 97.75 108 VAL A C 1
ATOM 837 O O . VAL A 1 108 ? -3.116 -6.720 -1.748 1.00 97.75 108 VAL A O 1
ATOM 840 N N . THR A 1 109 ? -4.687 -7.031 -0.175 1.00 97.88 109 THR A N 1
ATOM 841 C CA . THR A 1 109 ? -5.741 -7.445 -1.110 1.00 97.88 109 THR A CA 1
ATOM 842 C C . THR A 1 109 ? -6.088 -6.318 -2.084 1.00 97.88 109 THR A C 1
ATOM 844 O O . THR A 1 109 ? -6.168 -6.526 -3.292 1.00 97.88 109 THR A O 1
ATOM 847 N N . GLY A 1 110 ? -6.254 -5.100 -1.567 1.00 97.94 110 GLY A N 1
ATOM 848 C CA . GLY A 1 110 ? -6.562 -3.924 -2.366 1.00 97.94 110 GLY A CA 1
ATOM 849 C C . GLY A 1 110 ? -5.423 -3.528 -3.301 1.00 97.94 110 GLY A C 1
ATOM 850 O O . GLY A 1 110 ? -5.698 -3.084 -4.405 1.00 97.94 110 GLY A O 1
ATOM 851 N N . ALA A 1 111 ? -4.162 -3.740 -2.921 1.00 98.38 111 ALA A N 1
ATOM 852 C CA . ALA A 1 111 ? -3.020 -3.481 -3.796 1.00 98.38 111 ALA A CA 1
ATOM 853 C C . ALA A 1 111 ? -3.018 -4.403 -5.020 1.00 98.38 111 ALA A C 1
ATOM 855 O O . ALA A 1 111 ? -2.828 -3.931 -6.139 1.00 98.38 111 ALA A O 1
ATOM 856 N N . SER A 1 112 ? -3.313 -5.690 -4.815 1.00 97.75 112 SER A N 1
ATOM 857 C CA . SER A 1 112 ? -3.479 -6.657 -5.905 1.00 97.75 112 SER A CA 1
ATOM 858 C C . SER A 1 112 ? -4.586 -6.232 -6.875 1.00 97.75 112 SER A C 1
ATOM 860 O O . SER A 1 112 ? -4.366 -6.155 -8.084 1.00 97.75 112 SER A O 1
ATOM 862 N N . PHE A 1 113 ? -5.762 -5.865 -6.354 1.00 97.44 113 PHE A N 1
ATOM 863 C CA . PHE A 1 113 ? -6.859 -5.391 -7.197 1.00 97.44 113 PHE A CA 1
ATOM 864 C C . PHE A 1 113 ? -6.549 -4.054 -7.882 1.00 97.44 113 PHE A C 1
ATOM 866 O O . PHE A 1 113 ? -6.907 -3.884 -9.040 1.00 97.44 113 PHE A O 1
ATOM 873 N N . ALA A 1 114 ? -5.874 -3.115 -7.212 1.00 97.88 114 ALA A N 1
ATOM 874 C CA . ALA A 1 114 ? -5.537 -1.816 -7.791 1.00 97.88 114 ALA A CA 1
ATOM 875 C C . ALA A 1 114 ? -4.574 -1.969 -8.972 1.00 97.88 114 ALA A C 1
ATOM 877 O O . ALA A 1 114 ? -4.803 -1.350 -10.002 1.00 97.88 114 ALA A O 1
ATOM 878 N N . LEU A 1 115 ? -3.567 -2.839 -8.851 1.00 97.06 115 LEU A N 1
ATOM 879 C CA . LEU A 1 115 ? -2.667 -3.185 -9.956 1.00 97.06 115 LEU A CA 1
ATOM 880 C C . LEU A 1 115 ? -3.360 -3.990 -11.063 1.00 97.06 115 LEU A C 1
ATOM 882 O O . LEU A 1 115 ? -3.006 -3.872 -12.225 1.00 97.06 115 LEU A O 1
ATOM 886 N N . SER A 1 116 ? -4.359 -4.806 -10.726 1.00 96.06 116 SER A N 1
ATOM 887 C CA . SER A 1 116 ? -5.125 -5.555 -11.736 1.00 96.06 116 SER A CA 1
ATOM 888 C C . SER A 1 116 ? -6.095 -4.670 -12.524 1.00 96.06 116 SER A C 1
ATOM 890 O O . SER A 1 116 ? -6.500 -5.028 -13.624 1.00 96.06 116 SER A O 1
ATOM 892 N N . LEU A 1 117 ? -6.524 -3.553 -11.930 1.00 95.06 117 LEU A N 1
ATOM 893 C CA . LEU A 1 117 ? -7.389 -2.558 -12.563 1.00 95.06 117 LEU A CA 1
ATOM 894 C C . LEU A 1 117 ? -6.603 -1.478 -13.307 1.00 95.06 117 LEU A C 1
ATOM 896 O O . LEU A 1 117 ? -7.218 -0.749 -14.079 1.00 95.06 117 LEU A O 1
ATOM 900 N N . SER A 1 118 ? -5.306 -1.329 -13.027 1.00 89.81 118 SER A N 1
ATOM 901 C CA . SER A 1 118 ? -4.470 -0.351 -13.715 1.00 89.81 118 SER A CA 1
ATOM 902 C C . SER A 1 118 ? -4.173 -0.784 -15.144 1.00 89.81 118 SER A C 1
ATOM 904 O O . SER A 1 118 ? -4.004 -1.976 -15.397 1.00 89.81 118 SER A O 1
ATOM 906 N N . ASP A 1 119 ? -4.122 0.213 -16.026 1.00 73.00 119 ASP A N 1
ATOM 907 C CA . ASP A 1 119 ? -3.860 0.093 -17.467 1.00 73.00 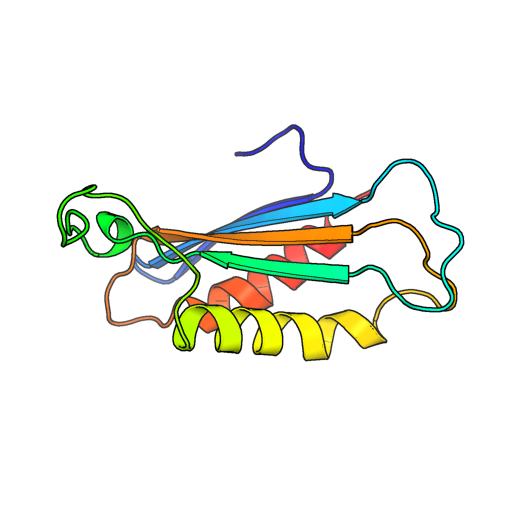119 ASP A CA 1
ATOM 908 C C . ASP A 1 119 ? -2.584 -0.695 -17.820 1.00 73.00 119 ASP A C 1
ATOM 910 O O . ASP A 1 119 ? -1.567 -0.552 -17.097 1.00 73.00 119 ASP A O 1
#

Radius of gyration: 14.97 Å; chains: 1; bounding box: 36×31×39 Å

pLDDT: mean 95.55, std 3.71, range [73.0, 98.56]

Sequence (119 aa):
MARQASGALTIRQGDTVVLVTAQAANSARDIPFLPLTVEYRENMYAGGKIPGGFFKREGRPNEKETLTARLTDRPLRPLFPEGWAFETQVIALVLSADRKHNPDVLAVTGASFALSLSD

Secondary structure (DSSP, 8-state):
--TTSSEEEEEEETTEEEEEEEEEEEEE---SS--EEEEEEE-GGGGT----SSS-S--S--HHHHHHHHHHHHHHGGGSPTT--EEEEEEEEEEE--SSS-HHHHHHHHHHHHHHH--